Protein AF-A0A9D8M985-F1 (afdb_monomer_lite)

pLDDT: mean 91.89, std 7.51, range [51.03, 97.62]

Foldseek 3Di:
DDDQDLDPVRLVVRQVVQVVVQEQEAEFAPAPPSQVVSCVVCVVSHNYNYYDDPHCPVCVVVVVDDFDPPVCVVVVNRVVVVCVVPVVCCVVCVVVVVVVVVVVVVVVD

Sequence (109 aa):
AESGSPLPVDDGATVAMVNEARPDVLLVAYGHPKQELWVARNRERLQTRVAVGVGGTFDYLAGSVRRAPGPLQRAHLEWLWRLWLEPWRARRMAILPVYALSVLASRDR

Structure (mmCIF, N/CA/C/O backbone):
data_AF-A0A9D8M985-F1
#
_entry.id   AF-A0A9D8M985-F1
#
loop_
_atom_site.group_PDB
_atom_site.id
_atom_site.type_symbol
_atom_site.label_atom_id
_atom_site.label_alt_id
_atom_site.label_comp_id
_atom_site.label_asym_id
_atom_site.label_entity_id
_atom_site.label_seq_id
_atom_site.pdbx_PDB_ins_code
_atom_site.Cartn_x
_atom_site.Cartn_y
_atom_site.Cartn_z
_atom_site.occupancy
_atom_site.B_iso_or_equiv
_atom_site.auth_seq_id
_atom_site.auth_comp_id
_atom_site.auth_asym_id
_atom_site.auth_atom_id
_atom_site.pdbx_PDB_model_num
ATOM 1 N N . ALA A 1 1 ? -2.097 -15.298 12.255 1.00 58.16 1 ALA A N 1
ATOM 2 C CA . ALA A 1 1 ? -2.474 -15.033 10.856 1.00 58.16 1 ALA A CA 1
ATOM 3 C C . ALA A 1 1 ? -1.259 -15.337 10.004 1.00 58.16 1 ALA A C 1
ATOM 5 O O . ALA A 1 1 ? -0.203 -14.778 10.284 1.00 58.16 1 ALA A O 1
ATOM 6 N N . GLU A 1 2 ? -1.371 -16.267 9.063 1.00 69.62 2 GLU A N 1
ATOM 7 C CA . GLU A 1 2 ? -0.288 -16.530 8.115 1.00 69.62 2 GLU A CA 1
ATOM 8 C C . GLU A 1 2 ? -0.207 -15.385 7.102 1.00 69.62 2 GLU A C 1
ATOM 10 O O . GLU A 1 2 ? -1.225 -14.834 6.676 1.00 69.62 2 GLU A O 1
ATOM 15 N N . SER A 1 3 ? 1.010 -14.969 6.760 1.00 78.94 3 SER A N 1
ATOM 16 C CA . SER A 1 3 ? 1.226 -13.951 5.735 1.00 78.94 3 SER A CA 1
ATOM 17 C C . SER A 1 3 ? 1.061 -14.576 4.351 1.00 78.94 3 SER A C 1
ATOM 19 O O . SER A 1 3 ? 1.749 -15.545 4.038 1.00 78.94 3 SER A O 1
ATOM 21 N N . GLY A 1 4 ? 0.207 -13.998 3.505 1.00 86.19 4 GLY A N 1
ATOM 22 C CA . GLY A 1 4 ? 0.143 -14.370 2.089 1.00 86.19 4 GLY A CA 1
ATOM 23 C C . GLY A 1 4 ? 1.413 -13.976 1.321 1.00 86.19 4 GLY A C 1
ATOM 24 O O . GLY A 1 4 ? 2.214 -13.167 1.799 1.00 86.19 4 GLY A O 1
ATOM 25 N N . SER A 1 5 ? 1.587 -14.520 0.113 1.00 93.12 5 SER A N 1
ATOM 26 C CA . SER A 1 5 ? 2.749 -14.246 -0.745 1.00 93.12 5 SER A CA 1
ATOM 27 C C . SER A 1 5 ? 2.331 -13.726 -2.129 1.00 93.12 5 SER A C 1
ATOM 29 O O . SER A 1 5 ? 1.356 -14.211 -2.706 1.00 93.12 5 SER A O 1
ATOM 31 N N . PRO A 1 6 ? 3.062 -12.750 -2.708 1.00 93.94 6 PRO A N 1
ATOM 32 C CA . PRO A 1 6 ? 2.823 -12.286 -4.074 1.00 93.94 6 PRO A CA 1
ATOM 33 C C . PRO A 1 6 ? 3.431 -13.198 -5.154 1.00 93.94 6 PRO A C 1
ATOM 35 O O . PRO A 1 6 ? 3.241 -12.935 -6.351 1.00 93.94 6 PRO A O 1
ATOM 38 N N . LEU A 1 7 ? 4.228 -14.202 -4.770 1.00 95.25 7 LEU A N 1
ATOM 39 C CA . LEU A 1 7 ? 4.948 -15.054 -5.713 1.00 95.25 7 LEU A CA 1
ATOM 40 C C . LEU A 1 7 ? 3.989 -16.040 -6.400 1.00 95.25 7 LEU A C 1
ATOM 42 O O . LEU A 1 7 ? 3.159 -16.636 -5.721 1.00 95.25 7 LEU A O 1
ATOM 46 N N . PRO A 1 8 ? 4.120 -16.272 -7.721 1.00 96.19 8 PRO A N 1
ATOM 47 C CA . PRO A 1 8 ? 3.217 -17.171 -8.444 1.00 96.19 8 PRO A CA 1
ATOM 48 C C . PRO A 1 8 ? 3.153 -18.597 -7.883 1.00 96.19 8 PRO A C 1
ATOM 50 O O . PRO A 1 8 ? 2.092 -19.212 -7.883 1.00 96.19 8 PRO A O 1
ATOM 53 N N . VAL A 1 9 ? 4.277 -19.112 -7.374 1.00 96.81 9 VAL A N 1
ATOM 54 C CA . VAL A 1 9 ? 4.357 -20.452 -6.766 1.00 96.81 9 VAL A CA 1
ATOM 55 C C . VAL A 1 9 ? 3.434 -20.601 -5.548 1.00 96.81 9 VAL A C 1
ATOM 57 O O . VAL A 1 9 ? 2.921 -21.688 -5.300 1.00 96.81 9 VAL A O 1
ATOM 60 N N . ASP A 1 10 ? 3.136 -19.497 -4.860 1.00 96.00 10 ASP A N 1
ATOM 61 C CA . ASP A 1 10 ? 2.322 -19.473 -3.643 1.00 96.00 10 ASP A CA 1
ATOM 62 C C . ASP A 1 10 ? 0.861 -19.068 -3.906 1.00 96.00 10 ASP A C 1
ATOM 64 O O . ASP A 1 10 ? 0.056 -18.971 -2.971 1.00 96.00 10 ASP A O 1
ATOM 68 N N . ASP A 1 11 ? 0.485 -18.821 -5.167 1.00 95.94 11 ASP A N 1
ATOM 69 C CA . ASP A 1 11 ? -0.861 -18.365 -5.527 1.00 95.94 11 ASP A CA 1
ATOM 70 C C . ASP A 1 11 ? -1.933 -19.367 -5.076 1.00 95.94 11 ASP A C 1
ATOM 72 O O . ASP A 1 11 ? -2.995 -18.969 -4.608 1.00 95.94 11 ASP A O 1
ATOM 76 N N . GLY A 1 12 ? -1.662 -20.671 -5.205 1.00 96.12 12 GLY A N 1
ATOM 77 C CA . GLY A 1 12 ? -2.564 -21.739 -4.763 1.00 96.12 12 GLY A CA 1
ATOM 78 C C . GLY A 1 12 ? -2.943 -21.619 -3.291 1.00 96.12 12 GLY A C 1
ATOM 79 O O . GLY A 1 12 ? -4.125 -21.509 -2.969 1.00 96.12 12 GLY A O 1
ATOM 80 N N . ALA A 1 13 ? -1.931 -21.583 -2.425 1.00 95.69 13 ALA A N 1
ATOM 81 C CA . ALA A 1 13 ? -2.115 -21.484 -0.983 1.00 95.69 13 ALA A CA 1
ATOM 82 C C . ALA A 1 13 ? -2.760 -20.147 -0.584 1.00 95.69 13 ALA A C 1
ATOM 84 O O . ALA A 1 13 ? -3.733 -20.124 0.167 1.00 95.69 13 ALA A O 1
ATOM 85 N N . THR A 1 14 ? -2.277 -19.034 -1.145 1.00 96.00 14 THR A N 1
ATOM 86 C CA . THR A 1 14 ? -2.774 -17.695 -0.792 1.00 96.00 14 THR A CA 1
ATOM 87 C C . THR A 1 14 ? -4.235 -17.503 -1.211 1.00 96.00 14 THR A C 1
ATOM 89 O O . THR A 1 14 ? -5.029 -16.971 -0.438 1.00 96.00 14 THR A O 1
ATOM 92 N N . VAL A 1 15 ? -4.623 -17.949 -2.413 1.00 96.81 15 VAL A N 1
ATOM 93 C CA . VAL A 1 15 ? -6.017 -17.858 -2.882 1.00 96.81 15 VAL A CA 1
ATOM 94 C C . VAL A 1 15 ? -6.938 -18.750 -2.053 1.00 96.81 15 VAL A C 1
ATOM 96 O O . VAL A 1 15 ? -8.037 -18.317 -1.713 1.00 96.81 15 VAL A O 1
ATOM 99 N N . ALA A 1 16 ? -6.501 -19.963 -1.700 1.00 96.25 16 ALA A N 1
ATOM 100 C CA . ALA A 1 16 ? -7.283 -20.856 -0.849 1.00 96.25 16 ALA A CA 1
ATOM 101 C C . ALA A 1 16 ? -7.570 -20.213 0.516 1.00 96.25 16 ALA A C 1
ATOM 103 O O . ALA A 1 16 ? -8.731 -20.121 0.908 1.00 96.25 16 ALA A O 1
ATOM 104 N N . MET A 1 17 ? -6.537 -19.666 1.166 1.00 95.31 17 MET A N 1
ATOM 105 C CA . MET A 1 17 ? -6.663 -18.955 2.441 1.00 95.31 17 MET A CA 1
ATOM 106 C C . MET A 1 17 ? -7.623 -17.758 2.347 1.00 95.31 17 MET A C 1
ATOM 108 O O . MET A 1 17 ? -8.465 -17.557 3.222 1.00 95.31 17 MET A O 1
ATOM 112 N N . VAL A 1 18 ? -7.529 -16.962 1.276 1.00 95.69 18 VAL A N 1
ATOM 113 C CA . VAL A 1 18 ? -8.434 -15.822 1.062 1.00 95.69 18 VAL A CA 1
ATOM 114 C C . VAL A 1 18 ? -9.879 -16.287 0.877 1.00 95.69 18 VAL A C 1
ATOM 116 O O . VAL A 1 18 ? -10.779 -15.728 1.497 1.00 95.69 18 VAL A O 1
ATOM 119 N N . ASN A 1 19 ? -10.119 -17.301 0.046 1.00 96.88 19 ASN A N 1
ATOM 120 C CA . ASN A 1 19 ? -11.471 -17.785 -0.233 1.00 96.88 19 ASN A CA 1
ATOM 121 C C . ASN A 1 19 ? -12.109 -18.454 0.993 1.00 96.88 19 ASN A C 1
ATOM 123 O O . ASN A 1 19 ? -13.308 -18.293 1.219 1.00 96.88 19 ASN A O 1
ATOM 127 N N . GLU A 1 20 ? -11.319 -19.149 1.814 1.00 96.44 20 GLU A N 1
ATOM 128 C CA . GLU A 1 20 ? -11.774 -19.726 3.083 1.00 96.44 20 GLU A CA 1
ATOM 129 C C . GLU A 1 20 ? -12.258 -18.646 4.058 1.00 96.44 20 GLU A C 1
ATOM 131 O O . GLU A 1 20 ? -13.313 -18.797 4.675 1.00 96.44 20 GLU A O 1
ATOM 136 N N . ALA A 1 21 ? -11.553 -17.513 4.123 1.00 95.31 21 ALA A N 1
ATOM 137 C CA . ALA A 1 21 ? -11.946 -16.370 4.945 1.00 95.31 21 ALA A CA 1
ATOM 138 C C . ALA A 1 21 ? -13.201 -15.630 4.431 1.00 95.31 21 ALA A C 1
ATOM 140 O O . ALA A 1 21 ? -13.752 -14.802 5.156 1.00 95.31 21 ALA A O 1
ATOM 141 N N . ARG A 1 22 ? -13.647 -15.903 3.193 1.00 96.06 22 ARG A N 1
ATOM 142 C CA . ARG A 1 22 ? -14.825 -15.300 2.531 1.00 96.06 22 ARG A CA 1
ATOM 143 C C . ARG A 1 22 ? -14.941 -13.771 2.697 1.00 96.06 22 ARG A C 1
ATOM 145 O O . ARG A 1 22 ? -16.000 -13.284 3.097 1.00 96.06 22 ARG A O 1
ATOM 152 N N . PRO A 1 23 ? -13.889 -12.984 2.406 1.00 96.25 23 PRO A N 1
ATOM 153 C CA . PRO A 1 23 ? -13.936 -11.548 2.614 1.00 96.25 23 PRO A CA 1
ATOM 154 C 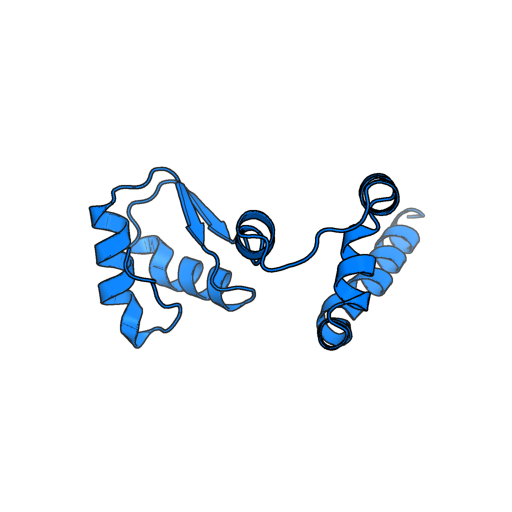C . PRO A 1 23 ? -14.789 -10.857 1.551 1.00 96.25 23 PRO A C 1
ATOM 156 O O . PRO A 1 23 ? -14.611 -11.065 0.347 1.00 96.25 23 PRO A O 1
ATOM 159 N N . ASP A 1 24 ? -15.627 -9.919 1.984 1.00 97.44 24 ASP A N 1
ATOM 160 C CA . ASP A 1 24 ? -16.300 -8.997 1.066 1.00 97.44 24 ASP A CA 1
ATOM 161 C C . ASP A 1 24 ? -15.296 -8.042 0.402 1.00 97.44 24 ASP A C 1
ATOM 163 O O . ASP A 1 24 ? -15.425 -7.725 -0.782 1.00 97.44 24 ASP A O 1
ATOM 167 N N . VAL A 1 25 ? -14.275 -7.628 1.161 1.00 97.06 25 VAL A N 1
ATOM 168 C CA . VAL A 1 25 ? -13.204 -6.728 0.724 1.00 97.06 25 VAL A CA 1
ATOM 169 C C . VAL A 1 25 ? -11.846 -7.324 1.081 1.00 97.06 25 VAL A C 1
ATOM 171 O O . VAL A 1 25 ? -11.544 -7.554 2.252 1.00 97.06 25 VAL A O 1
ATOM 174 N N . LEU A 1 26 ? -11.001 -7.520 0.072 1.00 96.56 26 LEU A N 1
ATOM 175 C CA . LEU A 1 26 ? -9.616 -7.952 0.220 1.00 96.56 26 LEU A CA 1
ATOM 176 C C . LEU A 1 26 ? -8.662 -6.753 0.132 1.00 96.56 26 LEU A C 1
ATOM 178 O O . LEU A 1 26 ? -8.547 -6.114 -0.913 1.00 96.56 26 LEU A O 1
ATOM 182 N N . LEU A 1 27 ? -7.927 -6.477 1.211 1.00 96.19 27 LEU A N 1
ATOM 183 C CA . LEU A 1 27 ? -6.870 -5.461 1.230 1.00 96.19 27 LEU A CA 1
ATOM 184 C C . LEU A 1 27 ? -5.510 -6.115 0.954 1.00 96.19 27 LEU A C 1
ATOM 186 O O . LEU A 1 27 ? -5.051 -6.954 1.726 1.00 96.19 27 LEU A O 1
ATOM 190 N N . VAL A 1 28 ? -4.854 -5.725 -0.139 1.00 95.94 28 VAL A N 1
ATOM 191 C CA . VAL A 1 28 ? -3.590 -6.323 -0.596 1.00 95.94 28 VAL A CA 1
ATOM 192 C C . VAL A 1 28 ? -2.436 -5.350 -0.362 1.00 95.94 28 VAL A C 1
ATOM 194 O O . VAL A 1 28 ? -2.367 -4.289 -0.983 1.00 95.94 28 VAL A O 1
ATOM 197 N N . ALA A 1 29 ? -1.506 -5.719 0.519 1.00 94.75 29 ALA A N 1
ATOM 198 C CA . ALA A 1 29 ? -0.377 -4.883 0.942 1.00 94.75 29 ALA A CA 1
ATOM 199 C C . ALA A 1 29 ? 0.993 -5.429 0.483 1.00 94.75 29 ALA A C 1
ATOM 201 O O . ALA A 1 29 ? 1.992 -5.295 1.179 1.00 94.75 29 ALA A O 1
ATOM 202 N N . TYR A 1 30 ? 1.069 -6.045 -0.703 1.00 94.81 30 TYR A N 1
ATOM 203 C CA . TYR A 1 30 ? 2.337 -6.562 -1.256 1.00 94.81 30 TYR A CA 1
ATOM 204 C C . TYR A 1 30 ? 3.258 -5.481 -1.843 1.00 94.81 30 TYR A C 1
ATOM 206 O O . TYR A 1 30 ? 4.384 -5.773 -2.258 1.00 94.81 30 TYR A O 1
ATOM 214 N N . GLY A 1 31 ? 2.780 -4.235 -1.891 1.00 91.38 31 GLY A N 1
ATOM 215 C CA . GLY A 1 31 ? 3.482 -3.103 -2.473 1.00 91.38 31 GLY A CA 1
ATOM 216 C C . GLY A 1 31 ? 3.460 -3.107 -4.002 1.00 91.38 31 GLY A C 1
ATOM 217 O O . GLY A 1 31 ? 3.304 -4.134 -4.663 1.00 91.38 31 GLY A O 1
ATOM 218 N N . HIS A 1 32 ? 3.652 -1.926 -4.584 1.00 88.69 32 HIS A N 1
ATOM 219 C CA . HIS A 1 32 ? 3.679 -1.757 -6.034 1.00 88.69 32 HIS A CA 1
ATOM 220 C C . HIS A 1 32 ? 4.990 -2.292 -6.652 1.00 88.69 32 HIS A C 1
ATOM 222 O O . HIS A 1 32 ? 6.079 -1.949 -6.151 1.00 88.69 32 HIS A O 1
ATOM 228 N N . PRO A 1 33 ? 4.944 -3.042 -7.775 1.00 92.31 33 PRO A N 1
ATOM 229 C CA . PRO A 1 33 ? 3.756 -3.407 -8.576 1.00 92.31 33 PRO A CA 1
ATOM 230 C C . PRO A 1 33 ? 3.151 -4.784 -8.226 1.00 92.31 33 PRO A C 1
ATOM 232 O O . PRO A 1 33 ? 2.301 -5.311 -8.940 1.00 92.31 33 PRO A O 1
ATOM 235 N N . LYS A 1 34 ? 3.665 -5.446 -7.184 1.00 95.69 34 LYS A N 1
ATOM 236 C CA . LYS A 1 34 ? 3.364 -6.853 -6.887 1.00 95.69 34 LYS A CA 1
ATOM 237 C C . LYS A 1 34 ? 1.894 -7.069 -6.545 1.00 95.69 34 LYS A C 1
ATOM 239 O O . LYS A 1 34 ? 1.335 -8.083 -6.944 1.00 95.69 34 LYS A O 1
ATOM 244 N N . GLN A 1 35 ? 1.282 -6.134 -5.824 1.00 96.00 35 GLN A N 1
ATOM 245 C CA . GLN A 1 35 ? -0.130 -6.217 -5.448 1.00 96.00 35 GLN A CA 1
ATOM 246 C C . GLN A 1 35 ? -1.046 -6.187 -6.682 1.00 96.00 35 GLN A C 1
ATOM 248 O O . GLN A 1 35 ? -1.934 -7.028 -6.792 1.00 96.00 35 GLN A O 1
ATOM 253 N N . GLU A 1 36 ? -0.792 -5.293 -7.643 1.00 95.50 36 GLU A N 1
ATOM 254 C CA . GLU A 1 36 ? -1.597 -5.180 -8.862 1.00 95.50 36 GLU A CA 1
ATOM 255 C C . GLU A 1 36 ? -1.433 -6.429 -9.728 1.00 95.50 36 GLU A C 1
ATOM 257 O O . GLU A 1 36 ? -2.418 -6.998 -10.196 1.00 95.50 36 GLU A O 1
ATOM 262 N N . LEU A 1 37 ? -0.192 -6.900 -9.883 1.00 97.12 37 LEU A N 1
ATOM 263 C CA . LEU A 1 37 ? 0.113 -8.102 -10.658 1.00 97.12 37 LEU A CA 1
ATOM 264 C C . LEU A 1 37 ? -0.491 -9.363 -10.035 1.00 97.12 37 LEU A C 1
ATOM 266 O O . LEU A 1 37 ? -1.004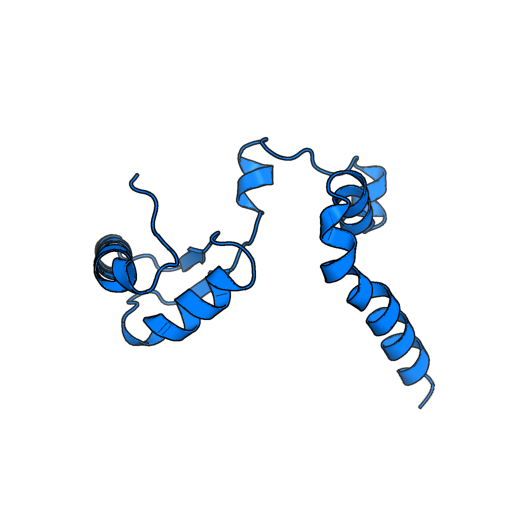 -10.216 -10.756 1.00 97.12 37 LEU A O 1
ATOM 270 N N . TRP A 1 38 ? -0.442 -9.491 -8.708 1.00 97.62 38 TRP A N 1
ATOM 271 C CA . TRP A 1 38 ? -1.017 -10.635 -8.006 1.00 97.62 38 TRP A CA 1
ATOM 272 C C . TRP A 1 38 ? -2.545 -10.654 -8.115 1.00 97.62 38 TRP A C 1
ATOM 274 O O . TRP A 1 38 ? -3.112 -11.700 -8.434 1.00 97.62 38 TRP A O 1
ATOM 284 N N . VAL A 1 39 ? -3.206 -9.503 -7.923 1.00 97.19 39 VAL A N 1
ATOM 285 C CA . VAL A 1 39 ? -4.663 -9.388 -8.092 1.00 97.19 39 VAL A CA 1
ATOM 286 C C . VAL A 1 39 ? -5.048 -9.693 -9.534 1.00 97.19 39 VAL A C 1
ATOM 288 O O . VAL A 1 39 ? -5.919 -10.525 -9.758 1.00 97.19 39 VAL A O 1
ATOM 291 N N . ALA A 1 40 ? -4.376 -9.090 -10.519 1.00 97.12 40 ALA A N 1
ATOM 292 C CA . ALA A 1 40 ? -4.673 -9.323 -11.932 1.00 97.12 40 ALA A CA 1
ATOM 293 C C . ALA A 1 40 ? -4.534 -10.802 -12.322 1.00 97.12 40 ALA A C 1
ATOM 295 O O . ALA A 1 40 ? -5.401 -11.333 -13.014 1.00 97.12 40 ALA A O 1
ATOM 296 N N . ARG A 1 41 ? -3.482 -11.474 -11.836 1.00 97.38 41 ARG A N 1
ATOM 297 C CA . ARG A 1 41 ? -3.214 -12.893 -12.107 1.00 97.38 41 ARG A CA 1
ATOM 298 C C . ARG A 1 41 ? -4.227 -13.837 -11.454 1.00 97.38 41 ARG A C 1
ATOM 300 O O . ARG A 1 41 ? -4.518 -14.884 -12.020 1.00 97.38 41 ARG A O 1
ATOM 307 N N . ASN A 1 42 ? -4.764 -13.481 -10.287 1.00 97.44 42 ASN A N 1
ATOM 308 C CA . ASN A 1 42 ? -5.634 -14.362 -9.501 1.00 97.44 42 ASN A CA 1
ATOM 309 C C . ASN A 1 42 ? -7.112 -13.948 -9.486 1.00 97.44 42 ASN A C 1
ATOM 311 O O . ASN A 1 42 ? -7.919 -14.660 -8.895 1.00 97.44 42 ASN A O 1
ATOM 315 N N . ARG A 1 43 ? -7.492 -12.841 -10.138 1.00 96.31 43 ARG A N 1
ATOM 316 C CA . ARG A 1 43 ? -8.851 -12.267 -10.075 1.00 96.31 43 ARG A CA 1
ATOM 317 C C . ARG A 1 43 ? -9.973 -13.270 -10.358 1.00 96.31 43 ARG A C 1
ATOM 319 O O . ARG A 1 43 ? -11.005 -13.201 -9.714 1.00 96.31 43 ARG A O 1
ATOM 326 N N . GLU A 1 44 ? -9.762 -14.208 -11.281 1.00 97.00 44 GLU A N 1
ATOM 327 C CA . GLU A 1 44 ? -10.774 -15.203 -11.678 1.00 97.00 44 GLU A CA 1
ATOM 328 C C . GLU A 1 44 ? -10.933 -16.328 -10.647 1.00 97.00 44 GLU A C 1
ATOM 330 O O . GLU A 1 44 ? -11.937 -17.032 -10.637 1.00 97.00 44 GLU A O 1
ATOM 335 N N . ARG A 1 45 ? -9.945 -16.493 -9.762 1.00 97.31 45 ARG A N 1
ATOM 336 C CA . ARG A 1 45 ? -9.917 -17.516 -8.710 1.00 97.31 45 ARG A CA 1
ATOM 337 C C . ARG A 1 45 ? -10.334 -16.963 -7.345 1.00 97.31 45 ARG A C 1
ATOM 339 O O . ARG A 1 45 ? -10.576 -17.744 -6.426 1.00 97.31 45 ARG A O 1
ATOM 346 N N . LEU A 1 46 ? -10.378 -15.639 -7.192 1.00 97.19 46 LEU A N 1
ATOM 347 C CA . LEU A 1 46 ? -10.732 -14.965 -5.946 1.00 97.19 46 LEU A CA 1
ATOM 348 C C . LEU A 1 46 ? -12.253 -14.870 -5.794 1.00 97.19 46 LEU A C 1
ATOM 350 O O . LEU A 1 46 ? -12.946 -14.381 -6.679 1.00 97.19 46 LEU A O 1
ATOM 354 N N . GLN A 1 47 ? -12.764 -15.276 -4.633 1.00 97.00 47 GLN A N 1
ATOM 355 C CA . GLN A 1 47 ? -14.188 -15.220 -4.278 1.00 97.00 47 GLN A CA 1
ATOM 356 C C . GLN A 1 47 ? -14.562 -13.952 -3.487 1.00 97.00 47 GLN A C 1
ATOM 358 O O . GLN A 1 47 ? -15.562 -13.927 -2.774 1.00 97.00 47 GLN A O 1
ATOM 363 N N . THR A 1 48 ? -13.757 -12.893 -3.594 1.00 96.12 48 THR A N 1
ATOM 364 C CA . THR A 1 48 ? -14.017 -11.594 -2.955 1.00 96.12 48 THR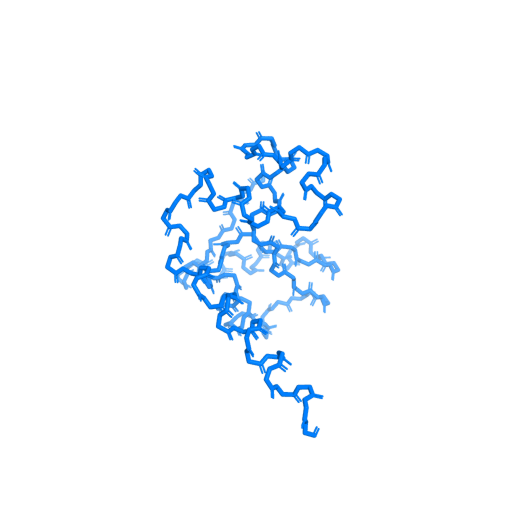 A CA 1
ATOM 365 C C . THR A 1 48 ? -14.760 -10.655 -3.903 1.00 96.12 48 THR A C 1
ATOM 367 O O . THR A 1 48 ? -14.591 -10.746 -5.119 1.00 96.12 48 THR A O 1
ATOM 370 N N . ARG A 1 49 ? -15.564 -9.723 -3.375 1.00 95.44 49 ARG A N 1
ATOM 371 C CA . ARG A 1 49 ? -16.281 -8.755 -4.227 1.00 95.44 49 ARG A CA 1
ATOM 372 C C . ARG A 1 49 ? -15.360 -7.656 -4.741 1.00 95.44 49 ARG A C 1
ATOM 374 O O . ARG A 1 49 ? -15.535 -7.193 -5.865 1.00 95.44 49 ARG A O 1
ATOM 381 N N . VAL A 1 50 ? -14.397 -7.230 -3.922 1.00 96.69 50 VAL A N 1
ATOM 382 C CA . VAL A 1 50 ? -13.451 -6.162 -4.265 1.00 96.69 50 VAL A CA 1
ATOM 383 C C . VAL A 1 50 ? -12.074 -6.478 -3.692 1.00 96.69 50 VAL A C 1
ATOM 385 O O . VAL A 1 50 ? -11.944 -6.780 -2.510 1.00 96.69 50 VAL A O 1
ATOM 388 N N . ALA A 1 51 ? -11.035 -6.335 -4.516 1.00 96.81 51 ALA A N 1
ATOM 389 C CA . ALA A 1 51 ? -9.644 -6.358 -4.079 1.00 96.81 51 ALA A CA 1
ATOM 390 C C . ALA A 1 51 ? -9.009 -4.972 -4.262 1.00 96.81 51 ALA A C 1
ATOM 392 O O . ALA A 1 51 ? -9.048 -4.410 -5.357 1.00 96.81 51 ALA A O 1
ATOM 393 N N . VAL A 1 52 ? -8.415 -4.428 -3.199 1.00 96.44 52 VAL A N 1
ATOM 394 C CA . VAL A 1 52 ? -7.801 -3.093 -3.192 1.00 96.44 52 VAL A CA 1
ATOM 395 C C . VAL A 1 52 ? -6.334 -3.204 -2.810 1.00 96.44 52 VAL A C 1
ATOM 397 O O . VAL A 1 52 ? -5.991 -3.666 -1.722 1.00 96.44 52 VAL A O 1
ATOM 400 N N . GLY A 1 53 ? -5.456 -2.738 -3.693 1.00 95.38 53 GLY A N 1
ATOM 401 C CA . GLY A 1 53 ? -4.053 -2.533 -3.361 1.00 95.38 53 GLY A CA 1
ATOM 402 C C . GLY A 1 53 ? -3.900 -1.350 -2.404 1.00 95.38 53 GLY A C 1
ATOM 403 O O . GLY A 1 53 ? -4.201 -0.220 -2.778 1.00 95.38 53 GLY A O 1
ATOM 404 N N . VAL A 1 54 ? -3.423 -1.587 -1.181 1.00 95.12 54 VAL A N 1
ATOM 405 C CA . VAL A 1 54 ? -3.292 -0.538 -0.144 1.00 95.12 54 VAL A CA 1
ATOM 406 C C . VAL A 1 54 ? -1.856 -0.051 0.050 1.00 95.12 54 VAL A C 1
ATOM 408 O O . VAL A 1 54 ? -1.612 0.885 0.818 1.00 95.12 54 VAL A O 1
ATOM 411 N N . GLY A 1 55 ? -0.890 -0.664 -0.640 1.00 90.69 55 GLY A N 1
ATOM 412 C CA . GLY A 1 55 ? 0.523 -0.325 -0.510 1.00 90.69 55 GLY A CA 1
ATOM 413 C C . GLY A 1 55 ? 0.985 -0.338 0.950 1.00 90.69 55 GLY A C 1
ATOM 414 O O . GLY A 1 55 ? 0.621 -1.219 1.721 1.00 90.69 55 GLY A O 1
ATOM 415 N N . GLY A 1 56 ? 1.757 0.679 1.337 1.00 89.06 56 GLY A N 1
ATOM 416 C CA . GLY A 1 56 ? 2.299 0.830 2.693 1.00 89.06 56 GLY A CA 1
ATOM 417 C C . GLY A 1 56 ? 1.328 1.429 3.718 1.00 89.06 56 GLY A C 1
ATOM 418 O O . GLY A 1 56 ? 1.776 2.011 4.702 1.00 89.06 56 GLY A O 1
ATOM 419 N N . THR A 1 57 ? 0.009 1.367 3.497 1.00 91.00 57 THR A N 1
ATOM 420 C CA . THR A 1 57 ? -0.977 1.891 4.466 1.00 91.00 57 THR A CA 1
ATOM 421 C C . THR A 1 57 ? -0.851 1.198 5.823 1.00 91.00 57 THR A C 1
ATOM 423 O O . THR A 1 57 ? -0.867 1.861 6.860 1.00 91.00 57 THR A O 1
ATOM 426 N N . PHE A 1 58 ? -0.655 -0.123 5.827 1.00 91.88 58 PHE A N 1
ATOM 427 C CA . PHE A 1 58 ? -0.455 -0.881 7.062 1.00 91.88 58 PHE A CA 1
ATOM 428 C C . PHE A 1 58 ? 0.835 -0.500 7.790 1.00 91.88 58 PHE A C 1
ATOM 430 O O . PHE A 1 58 ? 0.834 -0.503 9.016 1.00 91.88 58 PHE A O 1
ATOM 437 N N . ASP A 1 59 ? 1.878 -0.056 7.082 1.00 89.81 59 ASP A N 1
ATOM 438 C CA . ASP A 1 59 ? 3.114 0.413 7.717 1.00 89.81 59 ASP A CA 1
ATOM 439 C C . ASP A 1 59 ? 2.855 1.609 8.646 1.00 89.81 59 ASP A C 1
ATOM 441 O O . ASP A 1 59 ? 3.442 1.706 9.727 1.00 89.81 59 ASP A O 1
ATOM 445 N N . TYR A 1 60 ? 1.961 2.516 8.235 1.00 87.88 60 TYR A N 1
ATOM 446 C CA . TYR A 1 60 ? 1.541 3.653 9.053 1.00 87.88 60 TYR A CA 1
ATOM 447 C C . TYR A 1 60 ? 0.655 3.227 10.221 1.00 87.88 60 TYR A C 1
ATOM 449 O O . TYR A 1 60 ? 0.852 3.713 11.332 1.00 87.88 60 TYR A O 1
ATOM 457 N N . LEU A 1 61 ? -0.310 2.329 9.982 1.00 89.94 61 LEU A N 1
ATOM 458 C CA . LEU A 1 61 ? -1.214 1.848 11.033 1.00 89.94 61 LEU A CA 1
ATOM 459 C C . LEU A 1 61 ? -0.463 1.062 12.114 1.00 89.94 61 LEU A C 1
ATOM 461 O O . LEU A 1 61 ? -0.767 1.204 13.293 1.00 89.94 61 LEU A O 1
ATOM 465 N N . ALA A 1 62 ? 0.548 0.287 11.720 1.00 90.75 62 ALA A N 1
ATOM 466 C CA . ALA A 1 62 ? 1.417 -0.454 12.627 1.00 90.75 62 ALA A CA 1
ATOM 467 C C . ALA A 1 62 ? 2.476 0.431 13.316 1.00 90.75 62 ALA A C 1
ATOM 469 O O . ALA A 1 62 ? 3.252 -0.066 14.126 1.00 90.75 62 ALA A O 1
ATOM 470 N N . GLY A 1 63 ? 2.562 1.725 12.977 1.00 88.44 63 GLY A N 1
ATOM 471 C CA . GLY A 1 63 ? 3.553 2.652 13.538 1.00 88.44 63 GLY A CA 1
ATOM 472 C C . GLY A 1 63 ? 4.991 2.435 13.050 1.00 88.44 63 GLY A C 1
ATOM 473 O O . GLY A 1 63 ? 5.901 3.119 13.511 1.00 88.44 63 GLY A O 1
ATOM 474 N N . SER A 1 64 ? 5.206 1.522 12.100 1.00 88.56 64 SER A N 1
ATOM 475 C CA . SER A 1 64 ? 6.529 1.209 11.541 1.00 88.56 64 SER A CA 1
ATOM 476 C C . SER A 1 64 ? 7.100 2.335 10.673 1.00 88.56 64 SER A C 1
ATOM 478 O O . SER A 1 64 ? 8.316 2.466 10.546 1.00 88.56 64 SER A O 1
ATOM 480 N N . VAL A 1 65 ? 6.236 3.188 10.109 1.00 87.19 65 VAL A N 1
ATOM 481 C CA . VAL A 1 65 ? 6.644 4.386 9.370 1.00 87.19 65 VAL A CA 1
ATOM 482 C C . VAL A 1 65 ? 6.045 5.635 9.994 1.00 87.19 65 VAL A C 1
ATOM 484 O O . VAL A 1 65 ? 4.838 5.744 10.217 1.00 87.19 65 VAL A O 1
ATOM 487 N N . ARG A 1 66 ? 6.904 6.634 10.212 1.00 89.12 66 ARG A N 1
ATOM 488 C CA . ARG A 1 66 ? 6.505 7.929 10.754 1.00 89.12 66 ARG A CA 1
ATOM 489 C C . ARG A 1 66 ? 5.708 8.732 9.728 1.00 89.12 66 ARG A C 1
ATOM 491 O O . ARG A 1 66 ? 6.234 9.164 8.700 1.00 89.12 66 ARG A O 1
ATOM 498 N N . ARG A 1 67 ? 4.445 8.989 10.056 1.00 90.69 67 ARG A N 1
ATOM 499 C CA . ARG A 1 67 ? 3.568 9.869 9.281 1.00 90.69 67 ARG A CA 1
ATOM 500 C C . ARG A 1 67 ? 4.080 11.313 9.272 1.00 90.69 67 ARG A C 1
ATOM 502 O O . ARG A 1 67 ? 4.763 11.741 10.205 1.00 90.69 67 ARG A O 1
ATOM 509 N N . ALA A 1 68 ? 3.745 12.065 8.225 1.00 93.25 68 ALA A N 1
ATOM 510 C CA . ALA A 1 68 ? 4.110 13.475 8.132 1.00 93.25 68 ALA A CA 1
ATOM 511 C C . ALA A 1 68 ? 3.508 14.286 9.297 1.00 93.25 68 ALA A C 1
ATOM 513 O O . ALA A 1 68 ? 2.385 14.009 9.712 1.00 93.25 68 ALA A O 1
ATOM 514 N N . PRO A 1 69 ? 4.199 15.304 9.831 1.00 93.81 69 PRO A N 1
ATOM 515 C CA . PRO A 1 69 ? 3.605 16.273 10.750 1.00 93.81 69 PRO A CA 1
ATOM 516 C C . PRO A 1 69 ? 2.320 16.914 10.200 1.00 93.81 69 PRO A C 1
ATOM 518 O O . PRO A 1 69 ? 2.180 17.120 8.994 1.00 93.81 69 PRO A O 1
ATOM 521 N N . GLY A 1 70 ? 1.400 17.298 11.092 1.00 95.31 70 GLY A N 1
ATOM 522 C CA . GLY A 1 70 ? 0.088 17.857 10.730 1.00 95.31 70 GLY A CA 1
ATOM 523 C C . GLY A 1 70 ? 0.108 19.010 9.708 1.00 95.31 70 GLY A C 1
ATOM 524 O O . GLY A 1 70 ? -0.707 18.985 8.787 1.00 95.31 70 GLY A O 1
ATOM 525 N N . PRO A 1 71 ? 1.026 19.996 9.792 1.00 96.06 71 PRO A N 1
ATOM 526 C CA . PRO A 1 71 ? 1.124 21.053 8.783 1.00 96.06 71 PRO A CA 1
ATOM 527 C C . PRO A 1 71 ? 1.418 20.527 7.372 1.00 96.06 71 PRO A C 1
ATOM 529 O O . PRO A 1 71 ? 0.811 20.989 6.412 1.00 96.06 71 PRO A O 1
ATOM 532 N N . LEU A 1 72 ? 2.292 19.522 7.247 1.00 95.88 72 LEU A N 1
ATOM 533 C CA . LEU A 1 72 ? 2.638 18.921 5.955 1.00 95.88 72 LEU A CA 1
ATOM 534 C C . LEU A 1 72 ? 1.497 18.067 5.398 1.00 95.88 72 LEU A C 1
ATOM 536 O O . LEU A 1 72 ? 1.274 18.077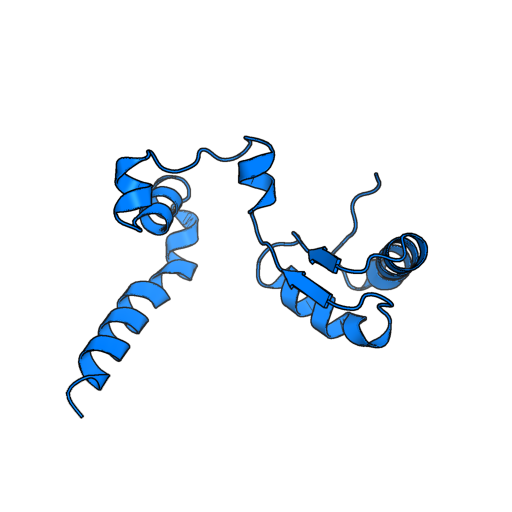 4.189 1.00 95.88 72 LEU A O 1
ATOM 540 N N . GLN A 1 73 ? 0.738 17.386 6.263 1.00 93.75 73 GLN A N 1
ATOM 541 C CA . GLN A 1 73 ? -0.484 16.688 5.846 1.00 93.75 73 GLN A CA 1
ATOM 542 C C . GLN A 1 73 ? -1.515 17.676 5.277 1.00 93.75 73 GLN A C 1
ATOM 544 O O . GLN A 1 73 ? -2.038 17.454 4.188 1.00 93.75 73 GLN A O 1
ATOM 549 N N . ARG A 1 74 ? -1.760 18.802 5.971 1.00 95.69 74 ARG A N 1
ATOM 550 C CA . ARG A 1 74 ? -2.698 19.848 5.517 1.00 95.69 74 ARG A CA 1
ATOM 551 C C . ARG A 1 74 ? -2.261 20.534 4.223 1.00 95.69 74 ARG A C 1
ATOM 553 O O . ARG A 1 74 ? -3.110 20.963 3.457 1.00 95.69 74 ARG A O 1
ATOM 560 N N . ALA A 1 75 ? -0.957 20.618 3.976 1.00 95.19 75 ALA A N 1
ATOM 561 C CA . ALA A 1 75 ? -0.404 21.151 2.735 1.00 95.19 75 ALA A CA 1
ATOM 562 C C . ALA A 1 75 ? -0.366 20.123 1.582 1.00 95.19 75 ALA A C 1
ATOM 564 O O . ALA A 1 75 ? 0.163 20.432 0.520 1.00 95.19 75 ALA A O 1
ATOM 565 N N . HIS A 1 76 ? -0.872 18.897 1.779 1.00 91.94 76 HIS A N 1
ATOM 566 C CA . HIS A 1 76 ? -0.760 17.786 0.822 1.00 91.94 76 HIS A CA 1
ATOM 567 C C . HIS A 1 76 ? 0.695 17.426 0.442 1.00 91.94 76 HIS A C 1
ATOM 569 O O . HIS A 1 76 ? 0.961 16.872 -0.625 1.00 91.94 76 HIS A O 1
ATOM 575 N N . LEU A 1 77 ? 1.651 17.687 1.344 1.00 93.50 77 LEU A N 1
ATOM 576 C CA . LEU A 1 77 ? 3.090 17.432 1.170 1.00 93.50 77 LEU A CA 1
ATOM 577 C C . LEU A 1 77 ? 3.553 16.122 1.825 1.00 93.50 77 LEU A C 1
ATOM 579 O O . LEU A 1 77 ? 4.746 15.901 2.032 1.00 93.50 77 LEU A O 1
ATOM 583 N N . GLU A 1 78 ? 2.627 15.221 2.150 1.00 91.00 78 GLU A N 1
ATOM 584 C CA . GLU A 1 78 ? 2.954 13.929 2.763 1.00 91.00 78 GLU A CA 1
ATOM 585 C C . GLU A 1 78 ? 3.820 13.051 1.840 1.00 91.00 78 GLU A C 1
ATOM 587 O O . GLU A 1 78 ? 4.702 12.334 2.314 1.00 91.00 78 GLU A O 1
ATOM 592 N N . TRP A 1 79 ? 3.655 13.173 0.518 1.00 89.44 79 TRP A N 1
ATOM 593 C CA . TRP A 1 79 ? 4.518 12.502 -0.460 1.00 89.44 79 TRP A CA 1
ATOM 594 C C . TRP A 1 79 ? 5.972 12.996 -0.385 1.00 89.44 79 TRP A C 1
ATOM 596 O O . TRP A 1 79 ? 6.896 12.189 -0.483 1.00 89.44 79 TRP A O 1
ATOM 606 N N . LEU A 1 80 ? 6.179 14.299 -0.160 1.00 91.94 80 LEU A N 1
ATOM 607 C CA . LEU A 1 80 ? 7.503 14.912 -0.054 1.00 91.94 80 LEU A CA 1
ATOM 608 C C . LEU A 1 80 ? 8.176 14.520 1.263 1.00 91.94 80 LEU A C 1
ATOM 610 O O . LEU A 1 80 ? 9.356 14.178 1.277 1.00 91.94 80 LEU A O 1
ATOM 614 N N . TRP A 1 81 ? 7.409 14.490 2.356 1.00 93.12 81 TRP A N 1
ATOM 615 C CA . TRP A 1 81 ? 7.875 13.946 3.632 1.00 93.12 81 TRP A CA 1
ATOM 616 C C . TRP A 1 81 ? 8.336 12.491 3.493 1.00 93.12 81 TRP A C 1
ATOM 618 O O . TRP A 1 81 ? 9.415 12.129 3.963 1.00 93.12 81 TRP A O 1
ATOM 628 N N . ARG A 1 82 ? 7.551 11.659 2.797 1.00 90.06 82 ARG A N 1
ATOM 629 C CA . ARG A 1 82 ? 7.917 10.265 2.519 1.00 90.06 82 ARG A CA 1
ATOM 630 C C . ARG A 1 82 ? 9.195 10.178 1.681 1.00 90.06 82 ARG A C 1
ATOM 632 O O . ARG A 1 82 ? 10.055 9.360 1.985 1.00 90.06 82 ARG A O 1
ATOM 639 N N . LEU A 1 83 ? 9.335 11.021 0.656 1.00 92.19 83 LEU A N 1
ATOM 640 C CA . LEU A 1 83 ? 10.541 11.073 -0.172 1.00 92.19 83 LEU A CA 1
ATOM 641 C C . LEU A 1 83 ? 11.785 11.447 0.640 1.00 92.19 83 LEU A C 1
ATOM 643 O O . LEU A 1 83 ? 12.848 10.875 0.423 1.00 92.19 83 LEU A O 1
ATOM 647 N N . TRP A 1 84 ? 11.642 12.383 1.579 1.00 92.94 84 TRP A N 1
ATOM 648 C CA . TRP A 1 84 ? 12.729 12.804 2.457 1.00 92.94 84 TRP A CA 1
ATOM 649 C C . TRP A 1 84 ? 13.198 11.678 3.389 1.00 92.94 84 TRP A C 1
ATOM 651 O O . TRP A 1 84 ? 14.400 11.484 3.550 1.00 92.94 84 TRP A O 1
ATOM 661 N N . LEU A 1 85 ? 12.267 10.898 3.953 1.00 91.12 85 LEU A N 1
ATOM 662 C CA . LEU A 1 85 ? 12.600 9.737 4.788 1.00 91.12 85 LEU A CA 1
ATOM 663 C C . LEU A 1 85 ? 13.135 8.541 3.982 1.00 91.12 85 LEU A C 1
ATOM 665 O O . LEU A 1 85 ? 13.951 7.774 4.486 1.00 91.12 85 LEU A O 1
ATOM 669 N N . GLU A 1 86 ? 12.672 8.361 2.744 1.00 90.69 86 GLU A N 1
ATOM 670 C CA . GLU A 1 86 ? 12.988 7.206 1.898 1.00 90.69 86 GLU A CA 1
ATOM 671 C C . GLU A 1 86 ? 13.535 7.656 0.525 1.00 90.69 86 GLU A C 1
ATOM 673 O O . GLU A 1 86 ? 12.857 7.511 -0.502 1.00 90.69 86 GLU A O 1
ATOM 678 N N . PRO A 1 87 ? 14.774 8.181 0.458 1.00 91.19 87 PRO A N 1
ATOM 679 C CA . PRO A 1 87 ? 15.310 8.839 -0.740 1.00 91.19 87 PRO A CA 1
ATOM 680 C C . PRO A 1 87 ? 15.403 7.920 -1.965 1.00 91.19 87 PRO A C 1
ATOM 682 O O . PRO A 1 87 ? 15.302 8.378 -3.104 1.00 91.19 87 PRO A O 1
ATOM 685 N N . TRP A 1 88 ? 15.505 6.600 -1.771 1.00 90.56 88 TRP A N 1
ATOM 686 C CA . TRP A 1 88 ? 15.484 5.622 -2.868 1.00 90.56 88 TRP A CA 1
ATOM 687 C C . TRP A 1 88 ? 14.171 5.639 -3.671 1.00 90.56 88 TRP A C 1
ATOM 689 O O . TRP A 1 88 ? 14.134 5.156 -4.808 1.00 90.56 88 TRP A O 1
ATOM 699 N N . ARG A 1 89 ? 13.090 6.218 -3.127 1.00 89.00 89 ARG A N 1
ATOM 700 C CA . ARG A 1 89 ? 11.815 6.401 -3.838 1.00 89.00 89 ARG A CA 1
ATOM 701 C C . ARG A 1 89 ? 11.858 7.490 -4.906 1.00 89.00 89 ARG A C 1
ATOM 703 O O . ARG A 1 89 ? 10.953 7.509 -5.742 1.00 89.00 89 ARG A O 1
ATOM 710 N N . ALA A 1 90 ? 12.896 8.330 -4.950 1.00 90.06 90 ALA A N 1
ATOM 711 C CA . ALA A 1 90 ? 13.028 9.422 -5.921 1.00 90.06 90 ALA A CA 1
ATOM 712 C C . ALA A 1 90 ? 12.806 8.959 -7.367 1.00 90.06 90 ALA A C 1
ATOM 714 O O . ALA A 1 90 ? 12.083 9.605 -8.120 1.00 90.06 90 ALA A O 1
ATOM 715 N N . ARG A 1 91 ? 13.332 7.780 -7.731 1.00 88.56 91 ARG A N 1
ATOM 716 C CA . ARG A 1 91 ? 13.173 7.206 -9.080 1.00 88.56 91 ARG A CA 1
ATOM 717 C C . ARG A 1 91 ? 11.705 6.971 -9.446 1.00 88.56 91 ARG A C 1
ATOM 719 O O . ARG A 1 91 ? 11.317 7.209 -10.581 1.00 88.56 91 ARG A O 1
ATOM 726 N N . ARG A 1 92 ? 10.889 6.519 -8.487 1.00 84.88 92 ARG A N 1
ATOM 727 C CA . ARG A 1 92 ? 9.446 6.302 -8.685 1.00 84.88 92 ARG A CA 1
ATOM 728 C C . ARG A 1 92 ? 8.668 7.618 -8.663 1.00 84.88 92 ARG A C 1
ATOM 730 O O . ARG A 1 92 ? 7.694 7.755 -9.388 1.00 84.88 92 ARG A O 1
ATOM 737 N N . MET A 1 93 ? 9.087 8.572 -7.833 1.00 89.19 93 MET A N 1
ATOM 738 C CA . MET A 1 93 ? 8.389 9.850 -7.647 1.00 89.19 93 MET A CA 1
ATOM 739 C C . MET A 1 93 ? 8.738 10.907 -8.700 1.00 89.19 93 MET A C 1
ATOM 741 O O . MET A 1 93 ? 8.016 11.892 -8.811 1.00 89.19 93 MET A O 1
ATOM 745 N N . ALA A 1 94 ? 9.775 10.694 -9.516 1.00 89.25 94 ALA A N 1
ATOM 746 C CA . ALA A 1 94 ? 10.163 11.596 -10.603 1.00 89.25 94 ALA A CA 1
ATOM 747 C C . ALA A 1 94 ? 9.038 11.854 -11.624 1.00 89.25 94 ALA A C 1
ATOM 749 O O . ALA A 1 94 ? 9.033 12.890 -12.282 1.00 89.25 94 ALA A O 1
ATOM 750 N N . ILE A 1 95 ? 8.052 10.955 -11.724 1.00 89.88 95 ILE A N 1
ATOM 751 C CA . ILE A 1 95 ? 6.879 11.146 -12.584 1.00 89.88 95 ILE A CA 1
ATOM 752 C C . ILE A 1 95 ? 5.922 12.232 -12.068 1.00 89.88 95 ILE A C 1
ATOM 754 O O . ILE A 1 95 ? 5.215 12.839 -12.862 1.00 89.88 95 ILE A O 1
ATOM 758 N N . LEU A 1 96 ? 5.902 12.513 -10.760 1.00 89.88 96 LEU A N 1
ATOM 759 C CA . LEU A 1 96 ? 4.988 13.488 -10.155 1.00 89.88 96 LEU A CA 1
ATOM 760 C C . LEU A 1 96 ? 5.179 14.916 -10.699 1.00 89.88 96 LEU A C 1
ATOM 762 O O . LEU A 1 96 ? 4.184 15.498 -11.133 1.00 89.88 96 LEU A O 1
ATOM 766 N N . PRO A 1 97 ? 6.401 15.495 -10.739 1.00 89.62 97 PRO A N 1
ATOM 767 C CA . PRO A 1 97 ? 6.600 16.818 -11.332 1.00 89.62 97 PRO A CA 1
ATOM 768 C C . PRO A 1 97 ? 6.312 16.826 -12.837 1.00 89.62 97 PRO A C 1
ATOM 770 O O . PRO A 1 97 ? 5.702 17.770 -13.327 1.00 89.62 97 PRO A O 1
ATOM 773 N N . VAL A 1 98 ? 6.680 15.763 -13.562 1.00 91.50 98 VAL A N 1
ATOM 774 C CA . VAL A 1 98 ? 6.385 15.632 -15.000 1.00 91.50 98 VAL A CA 1
ATOM 775 C C . VAL A 1 98 ? 4.876 15.657 -15.245 1.00 91.50 98 VAL A C 1
ATOM 777 O O . VAL A 1 98 ? 4.396 16.393 -16.107 1.00 91.50 98 VAL A O 1
ATOM 780 N N . TYR A 1 99 ? 4.115 14.898 -14.458 1.00 91.50 99 TYR A N 1
ATOM 781 C CA . TYR A 1 99 ? 2.660 14.865 -14.537 1.00 91.50 99 TYR A CA 1
ATOM 782 C C . TYR A 1 99 ? 2.039 16.219 -14.175 1.00 91.50 99 TYR A C 1
ATOM 784 O O . TYR A 1 99 ? 1.189 16.710 -14.912 1.00 91.50 99 TYR A O 1
ATOM 792 N N . ALA A 1 100 ? 2.499 16.862 -13.097 1.00 91.12 100 ALA A N 1
ATOM 793 C CA . ALA A 1 100 ? 2.014 18.182 -12.699 1.00 91.12 100 ALA A CA 1
ATOM 794 C C . ALA A 1 100 ? 2.224 19.225 -13.810 1.00 91.12 100 ALA A C 1
ATOM 796 O O . ALA A 1 100 ? 1.287 19.936 -14.166 1.00 91.12 100 ALA A O 1
ATOM 797 N N . LEU A 1 101 ? 3.418 19.264 -14.412 1.00 94.25 101 LEU A N 1
ATOM 798 C CA . LEU A 1 101 ? 3.711 20.134 -15.553 1.00 94.25 101 LEU A CA 1
ATOM 799 C C . LEU A 1 101 ? 2.838 19.799 -16.768 1.00 94.25 101 LEU A C 1
ATOM 801 O O . LEU A 1 101 ? 2.344 20.710 -17.424 1.00 94.25 101 LEU A O 1
ATOM 805 N N . SER A 1 102 ? 2.600 18.513 -17.038 1.00 93.12 102 SER A N 1
ATOM 806 C CA . SER A 1 102 ? 1.745 18.073 -18.151 1.00 93.12 102 SER A CA 1
ATOM 807 C C . SER A 1 102 ? 0.300 18.549 -17.987 1.00 93.12 102 SER A C 1
ATOM 809 O O . SER A 1 102 ? -0.301 19.008 -18.952 1.00 93.12 102 SER A O 1
ATOM 811 N N . VAL A 1 103 ? -0.244 18.476 -16.767 1.00 93.44 103 VAL A N 1
ATOM 812 C CA . VAL A 1 103 ? -1.602 18.948 -16.442 1.00 93.44 103 VAL A CA 1
ATOM 813 C C . VAL A 1 103 ? -1.704 20.472 -16.510 1.00 93.44 103 VAL A C 1
ATOM 815 O O . VAL A 1 103 ? -2.721 21.008 -16.942 1.00 93.44 103 VAL A O 1
ATOM 818 N N . LEU A 1 104 ? -0.666 21.189 -16.076 1.00 94.19 104 LEU A N 1
ATOM 819 C CA . LEU A 1 104 ? -0.632 22.648 -16.179 1.00 94.19 104 LEU A CA 1
ATOM 820 C C . LEU A 1 104 ? -0.549 23.096 -17.642 1.00 94.19 104 LEU A C 1
ATOM 822 O O . LEU A 1 104 ? -1.286 23.988 -18.039 1.00 94.19 104 LEU A O 1
ATOM 826 N N . ALA A 1 105 ? 0.274 22.429 -18.453 1.00 93.31 105 ALA A N 1
ATOM 827 C CA . ALA A 1 105 ? 0.401 22.715 -19.880 1.00 93.31 105 ALA A CA 1
ATOM 828 C C . ALA A 1 105 ? -0.853 22.340 -20.695 1.00 93.31 105 ALA A C 1
ATOM 830 O O . ALA A 1 105 ? -1.069 22.897 -21.769 1.00 93.31 105 ALA A O 1
ATOM 831 N N . SER A 1 106 ? -1.676 21.400 -20.217 1.00 90.69 106 SER A N 1
ATOM 832 C CA . SER A 1 106 ? -2.919 20.990 -20.886 1.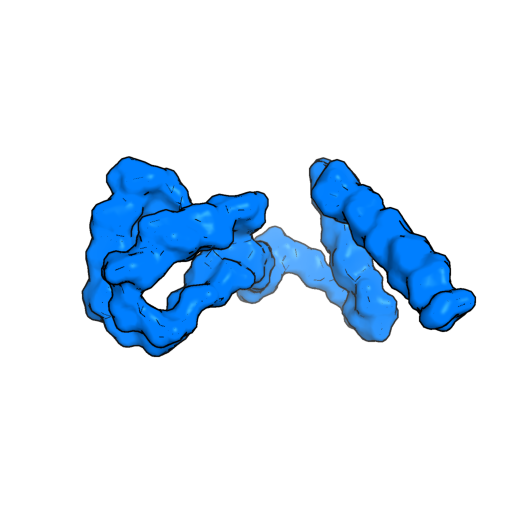00 90.69 106 SER A CA 1
ATOM 833 C C . SER A 1 106 ? -4.152 21.800 -20.479 1.00 90.69 106 SER A C 1
ATOM 835 O O . SER A 1 106 ? -5.201 21.623 -21.089 1.00 90.69 106 SER A O 1
ATOM 837 N N . ARG A 1 107 ? -4.045 22.689 -19.482 1.00 71.81 107 ARG A N 1
ATOM 838 C CA . ARG A 1 107 ? -5.143 23.572 -19.049 1.00 71.81 107 ARG A CA 1
ATOM 839 C C . ARG A 1 107 ? -5.383 24.781 -19.960 1.00 71.81 107 ARG A C 1
ATOM 841 O O . ARG A 1 107 ? -6.448 25.377 -19.856 1.00 71.81 107 ARG A O 1
ATOM 848 N N . ASP A 1 108 ? -4.442 25.095 -20.848 1.00 60.12 108 ASP A N 1
ATOM 849 C CA . ASP A 1 108 ? -4.507 26.237 -21.776 1.00 60.12 108 ASP A CA 1
ATOM 850 C C . ASP A 1 108 ? -4.924 25.837 -23.211 1.00 60.12 108 ASP A C 1
ATOM 852 O O . ASP A 1 108 ? -4.619 26.549 -24.171 1.00 60.12 108 ASP A O 1
ATOM 856 N N . ARG A 1 109 ? -5.600 24.692 -23.392 1.00 51.03 109 ARG A N 1
ATOM 857 C CA . ARG A 1 109 ? -6.118 24.238 -24.693 1.00 51.03 109 ARG A CA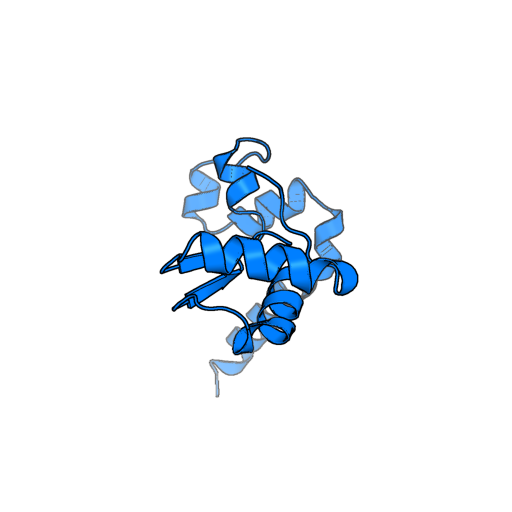 1
ATOM 858 C C . ARG A 1 109 ? -7.583 23.822 -24.622 1.00 51.03 109 ARG A C 1
ATOM 860 O O . ARG A 1 109 ? -7.970 23.218 -23.599 1.00 51.03 109 ARG A O 1
#

Radius of gyration: 17.69 Å; chains: 1; bounding box: 32×48×38 Å

Secondary structure (DSSP, 8-state):
-PPP--SGGGHHHHHHHHHHT--SEEEE-S-TTHHHHHHHHHTTT---SEEEE-TTHHHHHTTSS-PPPHHHHHTT-HHHHHHHH-GGGHHHHTHHHHHHHHHHHHTT-